Protein AF-X0SNR8-F1 (afdb_monomer_lite)

Sequence (40 aa):
RDAIWAGGDVVTGAATVISAMGAARNAAKDIDEYLSRKGR

InterPro domains:
  IPR036188 FAD/NAD(P)-binding domain superfamily [G3DSA:3.50.50.60] (1-40)
  IPR036188 FAD/NAD(P)-binding domain superfamily [SSF51905] (4-37)

Foldseek 3Di:
DDDDADFACVPVPPDDPVRRVVRVVVRVVVNVVVVVVVVD

Secondary structure (DSSP, 8-state):
-------SHHHHSS--HHHHHHHHHHHHHHHHHHHHHHT-

Structure (mmCIF, N/CA/C/O backbone):
data_AF-X0SNR8-F1
#
_entry.id   AF-X0SNR8-F1
#
loop_
_atom_site.group_PDB
_atom_site.id
_atom_site.type_symbol
_atom_site.label_atom_id
_atom_site.label_alt_id
_atom_site.label_comp_id
_atom_site.label_asym_id
_atom_site.label_entity_id
_atom_site.label_seq_id
_atom_site.pdbx_PDB_ins_code
_atom_site.Cartn_x
_atom_site.Cartn_y
_atom_site.Cartn_z
_atom_site.occupancy
_atom_site.B_iso_or_equiv
_atom_site.auth_seq_id
_atom_site.auth_comp_id
_atom_site.auth_asym_id
_atom_site.auth_atom_id
_atom_site.pdbx_PDB_model_num
ATOM 1 N N . ARG A 1 1 ? -16.413 -9.917 3.208 1.00 54.22 1 ARG A N 1
ATOM 2 C CA . ARG A 1 1 ? -15.020 -10.329 2.896 1.00 54.22 1 ARG A CA 1
ATOM 3 C C . ARG A 1 1 ? -14.240 -9.031 2.827 1.00 54.22 1 ARG A C 1
ATOM 5 O O . ARG A 1 1 ? -13.960 -8.568 1.738 1.00 54.22 1 ARG A O 1
ATOM 12 N N . ASP A 1 2 ? -13.997 -8.403 3.971 1.00 71.25 2 ASP A N 1
ATOM 13 C CA . ASP A 1 2 ? -13.656 -6.979 4.019 1.00 71.25 2 ASP A CA 1
ATOM 14 C C . ASP A 1 2 ? -12.498 -6.810 5.002 1.00 71.25 2 ASP A C 1
ATOM 16 O O . ASP A 1 2 ? -12.505 -7.490 6.032 1.00 71.25 2 ASP A O 1
ATOM 20 N N . ALA A 1 3 ? -11.529 -5.951 4.655 1.00 78.94 3 ALA A N 1
ATOM 21 C CA . ALA A 1 3 ? -10.185 -5.814 5.247 1.00 78.94 3 ALA A CA 1
ATOM 22 C C . ALA A 1 3 ? -9.076 -6.690 4.616 1.00 78.94 3 ALA A C 1
ATOM 24 O O . ALA A 1 3 ? -8.330 -7.363 5.327 1.00 78.94 3 ALA A O 1
ATOM 25 N N . ILE A 1 4 ? -8.956 -6.708 3.283 1.00 84.69 4 ILE A N 1
ATOM 26 C CA . ILE A 1 4 ? -7.804 -7.314 2.590 1.00 84.69 4 ILE A CA 1
ATOM 27 C C . ILE A 1 4 ? -7.116 -6.233 1.763 1.00 84.69 4 ILE A C 1
ATOM 29 O O . ILE A 1 4 ? -7.762 -5.583 0.946 1.00 84.69 4 ILE A O 1
ATOM 33 N N . TRP A 1 5 ? -5.804 -6.091 1.945 1.00 88.94 5 TRP A N 1
ATOM 34 C CA . TRP A 1 5 ? -4.979 -5.129 1.221 1.00 88.94 5 TRP A CA 1
ATOM 35 C C . TRP A 1 5 ? -3.781 -5.819 0.587 1.00 88.94 5 TRP A C 1
ATOM 37 O O . TRP A 1 5 ? -3.259 -6.803 1.111 1.00 88.94 5 TRP A O 1
ATOM 47 N N . ALA A 1 6 ? -3.330 -5.268 -0.533 1.00 84.94 6 ALA A N 1
ATOM 48 C CA . ALA A 1 6 ? -2.103 -5.659 -1.204 1.00 84.94 6 ALA A CA 1
ATOM 49 C C . ALA A 1 6 ? -1.360 -4.394 -1.653 1.00 84.94 6 ALA A C 1
ATOM 51 O O . ALA A 1 6 ? -1.982 -3.369 -1.936 1.00 84.94 6 ALA A O 1
ATOM 52 N N . GLY A 1 7 ? -0.033 -4.463 -1.725 1.00 85.75 7 GLY A N 1
ATOM 53 C CA . GLY A 1 7 ? 0.823 -3.376 -2.195 1.00 85.75 7 GLY A CA 1
ATOM 54 C C . GLY A 1 7 ? 2.134 -3.914 -2.765 1.00 85.75 7 GLY A C 1
ATOM 55 O O . GLY A 1 7 ? 2.502 -5.058 -2.505 1.00 85.75 7 GLY A O 1
ATOM 56 N N . GLY A 1 8 ? 2.833 -3.089 -3.545 1.00 83.06 8 GLY A N 1
ATOM 57 C CA . GLY A 1 8 ? 4.060 -3.475 -4.247 1.00 83.06 8 GLY A CA 1
ATOM 58 C C . GLY A 1 8 ? 3.804 -4.166 -5.588 1.00 83.06 8 GLY A C 1
ATOM 59 O O . GLY A 1 8 ? 2.711 -4.061 -6.143 1.00 83.06 8 GLY A O 1
ATOM 60 N N . ASP A 1 9 ? 4.802 -4.892 -6.095 1.00 85.25 9 ASP A N 1
ATOM 61 C CA . ASP A 1 9 ? 4.803 -5.488 -7.444 1.00 85.25 9 ASP A CA 1
ATOM 62 C C . ASP A 1 9 ? 3.621 -6.423 -7.723 1.00 85.25 9 ASP A C 1
ATOM 64 O O . ASP A 1 9 ? 3.164 -6.528 -8.859 1.00 85.25 9 ASP A O 1
ATOM 68 N N . VAL A 1 10 ? 3.061 -7.044 -6.682 1.00 84.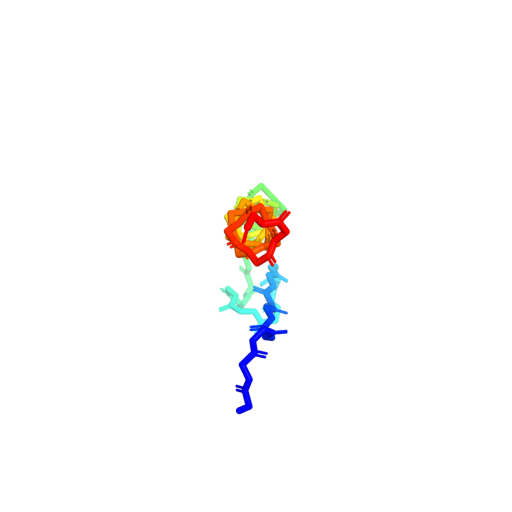62 10 VAL A N 1
ATOM 69 C CA . VAL A 1 10 ? 1.846 -7.873 -6.780 1.00 84.62 10 VAL A CA 1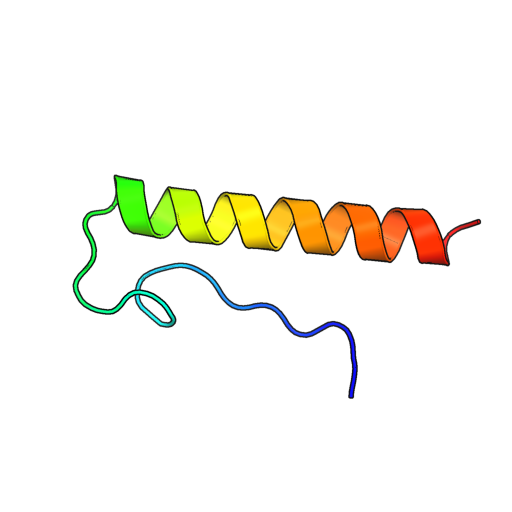
ATOM 70 C C . VAL A 1 10 ? 0.623 -7.083 -7.272 1.00 84.62 10 VAL A C 1
ATOM 72 O O . VAL A 1 10 ? -0.309 -7.670 -7.813 1.00 84.62 10 VAL A O 1
ATOM 75 N N . VAL A 1 11 ? 0.627 -5.756 -7.109 1.00 82.69 11 VAL A N 1
ATOM 76 C CA . VAL A 1 11 ? -0.455 -4.849 -7.527 1.00 82.69 11 VAL A CA 1
ATOM 77 C C . VAL A 1 11 ? -0.016 -3.920 -8.658 1.00 82.69 11 VAL A C 1
ATOM 79 O O . VAL A 1 11 ? -0.826 -3.575 -9.514 1.00 82.69 11 VAL A O 1
ATOM 82 N N . THR A 1 12 ? 1.252 -3.500 -8.673 1.00 81.19 12 THR A N 1
ATOM 83 C CA . THR A 1 12 ? 1.773 -2.513 -9.634 1.00 81.19 12 THR A CA 1
ATOM 84 C C . THR A 1 12 ? 2.519 -3.119 -10.826 1.00 81.19 12 THR A C 1
ATOM 86 O O . THR A 1 12 ? 2.822 -2.393 -11.770 1.00 81.19 12 THR A O 1
ATOM 89 N N . GLY A 1 13 ? 2.819 -4.422 -10.820 1.00 82.44 13 GLY A N 1
ATOM 90 C CA . GLY A 1 13 ? 3.623 -5.073 -11.859 1.00 82.44 13 GLY A CA 1
ATOM 91 C C . GLY A 1 13 ? 5.117 -4.773 -11.712 1.00 82.44 13 GLY A C 1
ATOM 92 O O . GLY A 1 13 ? 5.600 -4.615 -10.596 1.00 82.44 13 GLY A O 1
ATOM 93 N N . ALA A 1 14 ? 5.848 -4.684 -12.832 1.00 82.69 14 ALA A N 1
ATOM 94 C CA . ALA A 1 14 ? 7.284 -4.371 -12.882 1.00 82.69 14 ALA A CA 1
ATOM 95 C C . ALA A 1 14 ? 7.571 -2.901 -12.512 1.00 82.69 14 ALA A C 1
ATOM 97 O O . ALA A 1 14 ? 8.031 -2.098 -13.328 1.00 82.69 14 ALA A O 1
ATOM 98 N N . ALA A 1 15 ? 7.226 -2.528 -11.286 1.00 8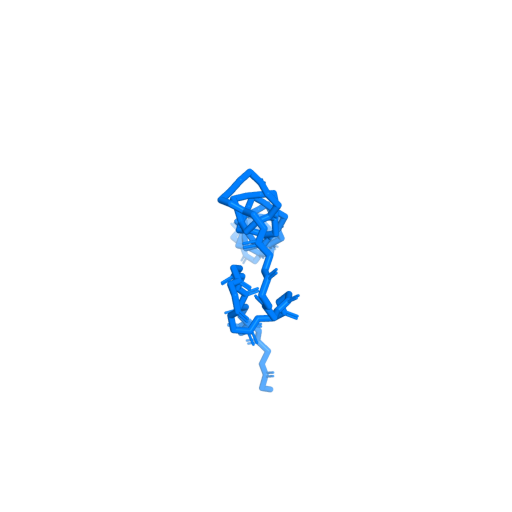2.75 15 ALA A N 1
ATOM 99 C CA . ALA A 1 15 ? 7.359 -1.186 -10.770 1.00 82.75 15 ALA A CA 1
ATOM 100 C C . ALA A 1 15 ? 8.751 -0.980 -10.168 1.00 82.75 15 ALA A C 1
ATOM 102 O O . ALA A 1 15 ? 9.407 -1.896 -9.680 1.00 82.75 15 ALA A O 1
ATOM 103 N N . THR A 1 16 ? 9.221 0.263 -10.189 1.00 87.12 16 THR A N 1
ATOM 104 C CA . THR A 1 16 ? 10.436 0.622 -9.458 1.00 87.12 16 THR A CA 1
ATOM 105 C C . THR A 1 16 ? 10.190 0.524 -7.953 1.00 87.12 16 THR A C 1
ATOM 107 O O . THR A 1 16 ? 9.067 0.729 -7.488 1.00 87.12 16 THR A O 1
ATOM 110 N N . VAL A 1 17 ? 11.251 0.300 -7.170 1.00 86.69 17 VAL A N 1
ATOM 111 C CA . VAL A 1 17 ? 11.162 0.163 -5.702 1.00 86.69 17 VAL A CA 1
ATOM 112 C C . VAL A 1 17 ? 10.393 1.325 -5.065 1.00 86.69 17 VAL A C 1
ATOM 114 O O . VAL A 1 17 ? 9.535 1.108 -4.217 1.00 86.69 17 VAL A O 1
ATOM 117 N N . ILE A 1 18 ? 10.630 2.564 -5.506 1.00 89.50 18 ILE A N 1
ATOM 118 C CA . ILE A 1 18 ? 9.921 3.737 -4.971 1.00 89.50 18 ILE A CA 1
ATOM 119 C C . ILE A 1 18 ? 8.409 3.688 -5.249 1.00 89.50 18 ILE A C 1
ATOM 121 O O . ILE A 1 18 ? 7.609 4.057 -4.391 1.00 89.50 18 ILE A O 1
ATOM 125 N N . SER A 1 19 ? 8.012 3.175 -6.412 1.00 87.56 19 SER A N 1
ATOM 126 C CA . SER A 1 19 ? 6.609 3.044 -6.808 1.00 87.56 19 SER A CA 1
ATOM 127 C C . SER A 1 19 ? 5.916 1.940 -6.006 1.00 87.56 19 SER A C 1
ATOM 129 O O . SER A 1 19 ? 4.830 2.156 -5.465 1.00 87.56 19 SER A O 1
ATOM 131 N N . ALA A 1 20 ? 6.584 0.795 -5.838 1.00 87.88 20 ALA A N 1
ATOM 132 C CA . ALA A 1 20 ? 6.110 -0.309 -5.007 1.00 87.88 20 ALA A CA 1
ATOM 133 C C . ALA A 1 20 ? 5.930 0.117 -3.535 1.00 87.88 20 ALA A C 1
ATOM 135 O O . ALA A 1 20 ? 4.899 -0.163 -2.916 1.00 87.88 20 ALA A O 1
ATOM 136 N N . MET A 1 21 ? 6.888 0.877 -2.994 1.00 89.62 21 MET A N 1
ATOM 137 C CA . MET A 1 21 ? 6.806 1.446 -1.644 1.00 89.62 21 MET A CA 1
ATOM 138 C C . MET A 1 21 ? 5.685 2.489 -1.511 1.00 89.62 21 MET A C 1
ATOM 140 O O . MET A 1 21 ? 5.047 2.575 -0.460 1.00 89.62 21 MET A O 1
ATOM 144 N N . GLY A 1 22 ? 5.405 3.263 -2.565 1.00 90.81 22 GLY A N 1
ATOM 145 C CA . GLY A 1 22 ? 4.265 4.184 -2.616 1.00 90.81 22 GLY A CA 1
ATOM 146 C C . GLY A 1 22 ? 2.920 3.458 -2.520 1.00 90.81 22 GLY A C 1
ATOM 147 O O . GLY A 1 22 ? 2.064 3.845 -1.723 1.00 90.81 22 GLY A O 1
ATOM 148 N N . ALA A 1 23 ? 2.763 2.354 -3.256 1.00 89.56 23 ALA A N 1
ATOM 149 C CA . ALA A 1 23 ? 1.573 1.508 -3.171 1.00 89.56 23 ALA A CA 1
ATOM 150 C C . ALA A 1 23 ? 1.399 0.901 -1.766 1.00 89.56 23 ALA A C 1
ATOM 152 O O . ALA A 1 23 ? 0.300 0.933 -1.211 1.00 89.56 23 ALA A O 1
ATOM 153 N N . ALA A 1 24 ? 2.487 0.425 -1.151 1.00 88.69 24 ALA A N 1
ATOM 154 C CA . ALA A 1 24 ? 2.462 -0.104 0.213 1.00 88.69 24 ALA A CA 1
ATOM 155 C C . ALA A 1 24 ? 2.073 0.960 1.257 1.00 88.69 24 ALA A C 1
ATOM 157 O O . ALA A 1 24 ? 1.311 0.670 2.180 1.00 88.69 24 ALA A O 1
ATOM 158 N N . ARG A 1 25 ? 2.536 2.207 1.098 1.00 91.88 25 ARG A N 1
ATOM 159 C CA . ARG A 1 25 ? 2.161 3.323 1.982 1.00 91.88 25 ARG A CA 1
ATOM 160 C C . ARG A 1 25 ? 0.658 3.600 1.950 1.00 91.88 25 ARG A C 1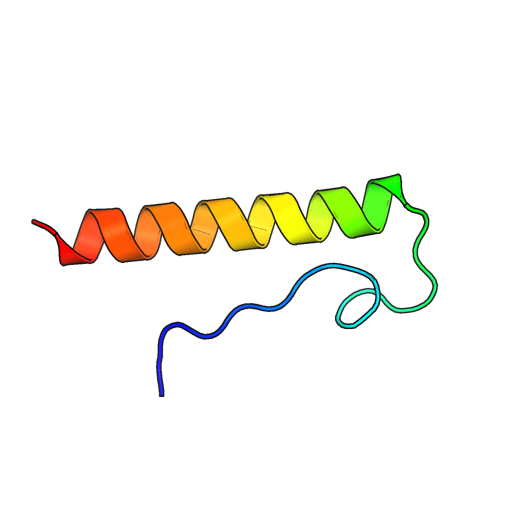
ATOM 162 O O . ARG A 1 25 ? 0.065 3.828 3.001 1.00 91.88 25 ARG A O 1
ATOM 169 N N . ASN A 1 26 ? 0.050 3.575 0.766 1.00 92.00 26 ASN A N 1
ATOM 170 C CA . ASN A 1 26 ? -1.388 3.804 0.621 1.00 92.00 26 ASN A CA 1
ATOM 171 C C . ASN A 1 26 ? -2.200 2.676 1.266 1.00 92.00 26 ASN A C 1
ATOM 173 O O . ASN A 1 26 ? -3.141 2.956 2.003 1.00 92.00 26 ASN A O 1
ATOM 177 N N . ALA A 1 27 ? -1.785 1.423 1.058 1.00 90.88 27 ALA A N 1
ATOM 178 C CA . ALA A 1 27 ? -2.395 0.273 1.718 1.00 90.88 27 ALA A CA 1
ATOM 179 C C . ALA A 1 27 ? -2.306 0.381 3.251 1.00 90.88 27 ALA A C 1
ATOM 181 O O . ALA A 1 27 ? -3.303 0.188 3.936 1.00 90.88 27 ALA A O 1
ATOM 182 N N . ALA A 1 28 ? -1.143 0.757 3.794 1.00 92.56 28 ALA A N 1
ATOM 183 C CA . ALA A 1 28 ? -0.963 0.937 5.235 1.00 92.56 28 ALA A CA 1
ATOM 184 C C . ALA A 1 28 ? -1.861 2.041 5.816 1.00 92.56 28 ALA A C 1
ATOM 186 O O . ALA A 1 28 ? -2.421 1.865 6.894 1.00 92.56 28 ALA A O 1
ATOM 187 N N . LYS A 1 29 ? -2.028 3.160 5.099 1.00 93.81 29 LYS A N 1
ATOM 188 C CA . LYS A 1 29 ? -2.919 4.248 5.518 1.00 93.81 29 LYS A CA 1
ATOM 189 C C . LYS A 1 29 ? -4.382 3.798 5.563 1.00 93.81 29 LYS A C 1
ATOM 191 O O . LYS A 1 29 ? -5.080 4.099 6.521 1.00 93.81 29 LYS A O 1
ATOM 196 N N . ASP A 1 30 ? -4.827 3.059 4.553 1.00 91.19 30 ASP A N 1
ATOM 197 C CA . ASP A 1 30 ? -6.202 2.557 4.493 1.00 91.19 30 ASP A CA 1
ATOM 198 C C . ASP A 1 30 ? -6.476 1.500 5.581 1.00 91.19 30 ASP A C 1
ATOM 200 O O . ASP A 1 30 ? -7.537 1.506 6.206 1.00 91.19 30 ASP A O 1
ATOM 204 N N . ILE A 1 31 ? -5.484 0.652 5.893 1.00 90.75 31 ILE A N 1
ATOM 205 C CA . ILE A 1 31 ? -5.528 -0.257 7.051 1.00 90.75 31 ILE A CA 1
ATOM 206 C C . ILE A 1 31 ? -5.705 0.531 8.350 1.00 90.75 31 ILE A C 1
ATOM 208 O O . ILE A 1 31 ? -6.575 0.201 9.157 1.00 90.75 31 ILE A O 1
ATOM 212 N N . ASP A 1 32 ? -4.883 1.559 8.556 1.00 92.25 32 ASP A N 1
ATOM 213 C CA . ASP A 1 32 ? -4.913 2.379 9.765 1.00 92.25 32 ASP A CA 1
ATOM 214 C C . ASP A 1 32 ? -6.260 3.098 9.933 1.00 92.25 32 ASP A C 1
ATOM 216 O O . ASP A 1 32 ? -6.867 3.045 11.005 1.00 92.25 32 ASP A O 1
ATOM 220 N N . GLU A 1 33 ? -6.793 3.682 8.857 1.00 91.69 33 GLU A N 1
ATOM 221 C CA . GLU A 1 33 ? -8.111 4.323 8.855 1.00 91.69 33 GLU A CA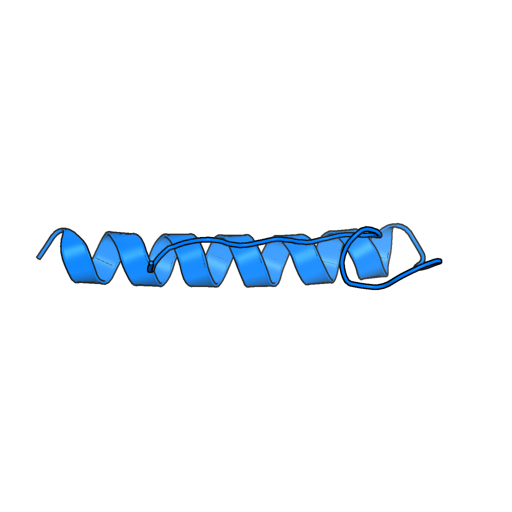 1
ATOM 222 C C . GLU A 1 33 ? -9.239 3.319 9.126 1.00 91.69 33 GLU A C 1
ATOM 224 O O . GLU A 1 33 ? -10.141 3.596 9.925 1.00 91.69 33 GLU A O 1
ATOM 229 N N . TYR A 1 34 ? -9.193 2.139 8.503 1.00 89.81 34 TYR A N 1
ATOM 230 C CA . TYR A 1 34 ? -10.179 1.085 8.725 1.00 89.81 34 TYR A CA 1
ATOM 231 C C . TYR A 1 34 ? -10.184 0.606 10.184 1.00 89.81 34 TYR A C 1
ATOM 233 O O . TYR A 1 34 ? -11.250 0.494 10.798 1.00 89.81 34 TYR A O 1
ATOM 241 N N . LEU A 1 35 ? -9.006 0.359 10.763 1.00 88.56 35 LEU A N 1
ATOM 242 C CA . LEU A 1 35 ? -8.874 -0.076 12.156 1.00 88.56 35 LEU A CA 1
ATOM 243 C C . LEU A 1 35 ? -9.283 1.028 13.135 1.00 88.56 35 LEU A C 1
ATOM 245 O O . LEU A 1 35 ? -10.031 0.761 14.077 1.00 88.56 35 LEU A O 1
ATOM 249 N N . SER A 1 36 ? -8.875 2.269 12.872 1.00 89.19 36 SER A N 1
ATOM 250 C CA . SER A 1 36 ? -9.234 3.435 13.687 1.00 89.19 36 SER A CA 1
ATOM 251 C C . SER A 1 36 ? -10.740 3.696 13.707 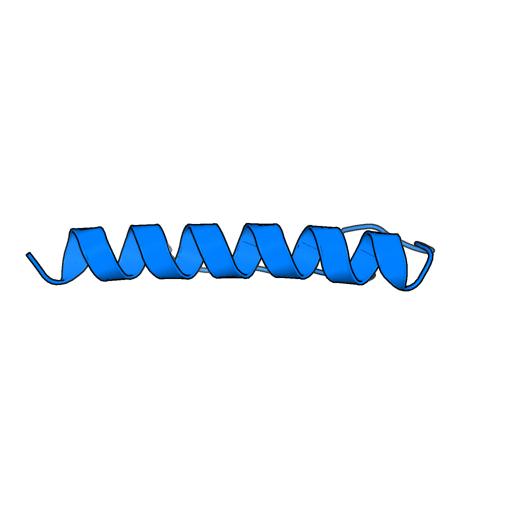1.00 89.19 36 SER A C 1
ATOM 253 O O . SER A 1 36 ? -11.285 4.099 14.734 1.00 89.19 36 SER A O 1
ATOM 255 N N . ARG A 1 37 ? -11.444 3.441 12.597 1.00 82.31 37 ARG A N 1
ATOM 256 C CA . ARG A 1 37 ? -12.912 3.550 12.531 1.00 82.31 37 ARG A CA 1
ATOM 257 C C . ARG A 1 37 ? -13.629 2.397 13.229 1.00 82.31 37 ARG A C 1
ATOM 259 O O . ARG A 1 37 ? -14.726 2.606 13.730 1.00 82.31 37 ARG A O 1
ATOM 266 N N . LYS A 1 38 ? -13.037 1.200 13.259 1.00 73.31 38 LYS A N 1
ATOM 267 C CA . LYS A 1 38 ? -13.628 0.013 13.900 1.00 73.31 38 LYS A CA 1
ATOM 268 C C . LYS A 1 38 ? -13.416 -0.025 15.420 1.00 73.31 38 LYS A C 1
ATOM 270 O O . LYS A 1 38 ? -14.173 -0.691 16.115 1.00 73.31 38 LYS A O 1
ATOM 275 N N . GLY A 1 39 ? -12.388 0.655 15.929 1.00 62.34 39 GLY A N 1
ATOM 276 C CA . GLY A 1 39 ? -12.065 0.736 17.359 1.00 62.34 39 GLY A CA 1
ATOM 277 C C . GLY A 1 39 ? -12.807 1.825 18.144 1.00 62.34 39 GLY A C 1
ATOM 278 O O . GLY A 1 39 ? -12.438 2.071 19.292 1.00 62.34 39 GLY A O 1
ATOM 279 N N . ARG A 1 40 ? -13.802 2.491 17.545 1.00 52.59 40 ARG A N 1
ATOM 280 C CA . ARG A 1 40 ? -14.598 3.556 18.167 1.00 52.59 40 ARG A CA 1
ATOM 281 C C . ARG A 1 40 ? -16.053 3.145 18.350 1.00 52.59 40 ARG A C 1
ATOM 283 O O . ARG A 1 40 ? -16.559 2.403 17.482 1.00 52.59 40 ARG A O 1
#

Radius of gyration: 11.78 Å; chains: 1; bounding box: 26×15×31 Å

Organism: NCBI:txid412755

pLDDT: mean 84.4, std 9.41, range [52.59, 93.81]